Protein AF-A0A1F5EQ14-F1 (afdb_monomer)

Radius of gyration: 17.74 Å; Cα contacts (8 Å, |Δi|>4): 335; chains: 1; bounding box: 49×31×49 Å

Sequence (160 aa):
MSNIEKRFAYHFLYEQAHGKARIQQINEIQTAVYLPGSKVTLPIDYRNKNTLVVFDGFVLFGGLPKNTDIVHRSRLNDLSVNIKSVRGAKSFLEEEMPDVYCENDGRTGKTEVFAKHWRYFLLLPTCRAIVFRYRPRSLSPQGVVIEVDKGRVRFLTTTY

Secondary structure (DSSP, 8-state):
-------EEEEE-TTS--EEEEEEE-SSS-EEEEETTEEEEE---TT--SEEEEEESB--TT-SPTT-EEEEEEE-PPEEEEGGGSTTTTGGGTS--TTEEEEEETTTTEEEEEE--EEEEEEE-SEEEEEEEE-TTT--EEEEEEEEETTEEEEEE---

Nearest PDB structures (foldseek):
  7xre-assembly1_B  TM=5.248E-01  e=5.866E+00  human intestinal bacterium PUE
  7xre-assembly1_E  TM=5.192E-01  e=8.517E+00  human intestinal bacterium PUE
  7xre-assembly1_F  TM=2.652E-01  e=3.631E+00  human intestinal bacterium PUE
  7xr9-assembly1_C  TM=2.594E-01  e=4.999E+00  human intestinal bacterium PUE
  7xr9-assembly1_D  TM=2.608E-01  e=6.525E+00  human intestinal bacterium PUE

Solvent-accessible surface area (backbone atoms only — not comparable to full-atom values): 9273 Å² total; per-residue (Å²): 134,81,84,75,76,86,57,56,31,39,35,43,44,77,101,46,80,64,50,74,23,56,50,43,79,74,51,72,50,28,29,37,38,46,48,95,96,47,76,48,78,42,83,40,47,71,82,60,83,50,47,41,37,34,36,40,34,52,74,57,92,84,23,63,50,88,83,54,44,78,77,46,75,45,82,52,76,66,46,69,37,53,47,90,45,29,83,59,58,72,59,61,74,72,47,91,58,81,59,58,50,75,50,68,41,86,87,78,75,46,48,36,33,36,35,67,33,30,38,41,34,31,37,35,53,79,45,67,30,42,35,33,26,62,39,88,71,39,64,44,80,35,51,30,39,41,38,32,52,94,92,42,78,46,81,46,72,59,89,127

pLDDT: mean 86.47, std 13.73, range [37.56, 97.75]

Structure (mmCIF, N/CA/C/O backbone):
data_AF-A0A1F5EQ14-F1
#
_entry.id   AF-A0A1F5EQ14-F1
#
loop_
_atom_site.group_PDB
_atom_site.id
_atom_site.type_symbol
_atom_site.label_atom_id
_atom_site.label_alt_id
_atom_site.label_comp_id
_atom_site.label_asym_id
_atom_site.label_entity_id
_atom_site.label_seq_id
_atom_site.pdbx_PDB_ins_code
_atom_site.Cartn_x
_atom_site.Cartn_y
_atom_site.Cartn_z
_atom_site.occupancy
_atom_site.B_iso_or_equiv
_atom_site.auth_seq_id
_atom_site.auth_comp_id
_atom_site.auth_asym_id
_atom_site.auth_atom_id
_atom_site.pdbx_PDB_model_num
ATOM 1 N N . MET A 1 1 ? -22.398 -8.423 27.273 1.00 37.56 1 MET A N 1
ATOM 2 C CA . MET A 1 1 ? -21.658 -8.940 26.100 1.00 37.56 1 MET A CA 1
ATOM 3 C C . MET A 1 1 ? -21.428 -7.773 25.158 1.00 37.56 1 MET A C 1
ATOM 5 O O . MET A 1 1 ? -22.400 -7.232 24.648 1.00 37.56 1 MET A O 1
ATOM 9 N N . SER A 1 2 ? -20.190 -7.286 25.038 1.00 38.50 2 SER A N 1
ATOM 10 C CA . SER A 1 2 ? -19.889 -6.133 24.185 1.00 38.50 2 SER A CA 1
ATOM 11 C C . SER A 1 2 ? -20.043 -6.521 22.714 1.00 38.50 2 SER A C 1
ATOM 13 O O . SER A 1 2 ? -19.573 -7.572 22.282 1.00 38.50 2 SER A O 1
ATOM 15 N N . ASN A 1 3 ? -20.722 -5.672 21.943 1.00 40.41 3 ASN A N 1
ATOM 16 C CA . ASN A 1 3 ? -20.712 -5.739 20.487 1.00 40.41 3 ASN A CA 1
ATOM 17 C C . ASN A 1 3 ? -19.260 -5.526 20.037 1.00 40.41 3 ASN A C 1
ATOM 19 O O . ASN A 1 3 ? -18.775 -4.396 20.021 1.00 40.41 3 ASN A O 1
ATOM 23 N N . ILE A 1 4 ? -18.535 -6.605 19.735 1.00 54.88 4 ILE A N 1
ATOM 24 C CA . ILE A 1 4 ? -17.204 -6.497 19.137 1.00 54.88 4 ILE A CA 1
ATOM 25 C C . ILE A 1 4 ? -17.426 -5.984 17.714 1.00 54.88 4 ILE A C 1
ATOM 27 O O . ILE A 1 4 ? -17.759 -6.751 16.809 1.00 54.88 4 ILE A O 1
ATOM 31 N N . GLU A 1 5 ? -17.293 -4.669 17.525 1.00 59.41 5 GLU A N 1
ATOM 32 C CA . GLU A 1 5 ? -17.228 -4.061 16.198 1.00 59.41 5 GLU A CA 1
ATOM 33 C C . GLU A 1 5 ? -16.169 -4.804 15.381 1.00 59.41 5 GLU A C 1
ATOM 35 O O . GLU A 1 5 ? -14.976 -4.783 15.697 1.00 59.41 5 GLU A O 1
ATOM 40 N N . LYS A 1 6 ? -16.606 -5.490 14.321 1.00 69.62 6 LYS A N 1
ATOM 41 C CA . LYS A 1 6 ? -15.695 -6.160 13.396 1.00 69.62 6 LYS A CA 1
ATOM 42 C C . LYS A 1 6 ? -14.905 -5.094 12.641 1.00 69.62 6 LYS A C 1
ATOM 44 O O . LYS A 1 6 ? -15.401 -4.500 11.684 1.00 69.62 6 LYS A O 1
ATOM 49 N N . ARG A 1 7 ? -13.673 -4.853 13.081 1.00 86.19 7 ARG A N 1
ATOM 50 C CA . ARG A 1 7 ? -12.707 -4.000 12.386 1.00 86.19 7 ARG A CA 1
ATOM 51 C C . ARG A 1 7 ? -12.002 -4.780 11.285 1.00 86.19 7 ARG A C 1
ATOM 53 O O . ARG A 1 7 ? -11.654 -5.947 11.455 1.00 86.19 7 ARG A O 1
ATOM 60 N N . PHE A 1 8 ? -11.772 -4.109 10.165 1.00 93.50 8 PHE A N 1
ATOM 61 C CA . PHE A 1 8 ? -11.085 -4.668 9.007 1.00 93.50 8 PHE A CA 1
ATOM 62 C C . PHE A 1 8 ? -9.983 -3.721 8.551 1.00 93.50 8 PHE A C 1
ATOM 64 O O . PHE A 1 8 ? -10.130 -2.503 8.649 1.00 93.50 8 PHE A O 1
ATOM 71 N N . ALA A 1 9 ? -8.900 -4.296 8.036 1.00 95.50 9 ALA A N 1
ATOM 72 C CA . ALA A 1 9 ? -7.882 -3.556 7.311 1.00 95.50 9 ALA A CA 1
ATOM 73 C C . ALA A 1 9 ? -8.273 -3.553 5.837 1.00 95.50 9 ALA A C 1
ATOM 75 O O . ALA A 1 9 ? -8.623 -4.600 5.294 1.00 95.50 9 ALA A O 1
ATOM 76 N N . TYR A 1 10 ? -8.223 -2.403 5.183 1.00 97.06 10 TYR A N 1
ATOM 77 C CA . TYR A 1 10 ? -8.511 -2.300 3.757 1.00 97.06 10 TYR A CA 1
ATOM 78 C C . TYR A 1 10 ? -7.209 -2.384 2.989 1.00 97.06 10 TYR A C 1
ATOM 80 O O . TYR A 1 10 ? -6.285 -1.635 3.293 1.00 97.06 10 TYR A O 1
ATOM 88 N N . HIS A 1 11 ? -7.115 -3.288 2.021 1.00 97.00 11 HIS A N 1
ATOM 89 C CA . HIS A 1 11 ? -5.857 -3.526 1.330 1.00 97.00 11 HIS A CA 1
ATOM 90 C C . HIS A 1 11 ? -5.940 -3.297 -0.177 1.00 97.00 11 HIS A C 1
ATOM 92 O O . HIS A 1 11 ? -6.928 -3.656 -0.821 1.00 97.00 11 HIS A O 1
ATOM 98 N N . PHE A 1 12 ? -4.855 -2.758 -0.732 1.00 95.88 12 PHE A N 1
ATOM 99 C CA . PHE A 1 12 ? -4.600 -2.671 -2.164 1.00 95.88 12 PHE A CA 1
ATOM 100 C C . PHE A 1 12 ? -3.182 -3.158 -2.461 1.00 95.88 12 PHE A C 1
ATOM 102 O O . PHE A 1 12 ? -2.216 -2.399 -2.409 1.00 95.88 12 PHE A O 1
ATOM 109 N N . LEU A 1 13 ? -3.066 -4.465 -2.689 1.00 94.69 13 LEU A N 1
ATOM 110 C CA . LEU A 1 13 ? -1.787 -5.163 -2.786 1.00 94.69 13 LEU A CA 1
ATOM 111 C C . LEU A 1 13 ? -1.423 -5.422 -4.251 1.00 94.69 13 LEU A C 1
ATOM 113 O O . LEU A 1 13 ? -2.293 -5.473 -5.127 1.00 94.69 13 LEU A O 1
ATOM 117 N N . TYR A 1 14 ? -0.130 -5.558 -4.524 1.00 90.81 14 TYR A N 1
ATOM 118 C CA . TYR A 1 14 ? 0.381 -5.789 -5.869 1.00 90.81 14 TYR A CA 1
ATOM 119 C C . TYR A 1 14 ? -0.119 -7.136 -6.409 1.00 90.81 14 TYR A C 1
ATOM 121 O O . TYR A 1 14 ? -0.085 -8.134 -5.697 1.00 90.81 14 TYR A O 1
ATOM 129 N N . GLU A 1 15 ? -0.628 -7.141 -7.647 1.00 86.88 15 GLU A N 1
ATOM 130 C CA . GLU A 1 15 ? -1.210 -8.318 -8.327 1.00 86.88 15 GLU A CA 1
ATOM 131 C C . GLU A 1 15 ? -2.299 -9.080 -7.547 1.00 86.88 15 GLU A C 1
ATOM 133 O O . GLU A 1 15 ? -2.625 -10.221 -7.863 1.00 86.88 15 GLU A O 1
ATOM 138 N N . GLN A 1 16 ? -2.931 -8.435 -6.565 1.00 89.62 16 GLN A N 1
ATOM 139 C CA . GLN A 1 16 ? -4.056 -8.998 -5.825 1.00 89.62 16 GLN A CA 1
ATOM 140 C C . GLN A 1 16 ? -5.296 -8.116 -5.961 1.00 89.62 16 GLN A C 1
ATOM 142 O O . GLN A 1 16 ? -5.211 -6.899 -6.151 1.00 89.62 16 GLN A O 1
ATOM 147 N N . ALA A 1 17 ? -6.472 -8.729 -5.826 1.00 88.94 17 ALA A N 1
ATOM 148 C CA . ALA A 1 17 ? -7.715 -7.980 -5.711 1.00 88.94 17 ALA A CA 1
ATOM 149 C C . ALA A 1 17 ? -7.669 -7.081 -4.463 1.00 88.94 17 ALA A C 1
ATOM 151 O O . ALA A 1 17 ? -7.227 -7.503 -3.390 1.00 88.94 17 ALA A O 1
ATOM 152 N N . HIS A 1 18 ? -8.138 -5.838 -4.593 1.00 93.00 18 HIS A N 1
ATOM 153 C CA . HIS A 1 18 ? -8.351 -4.997 -3.420 1.00 93.00 18 HIS A CA 1
ATOM 154 C C . HIS A 1 18 ? -9.444 -5.610 -2.544 1.00 93.00 18 HIS A C 1
ATOM 156 O O . HIS A 1 18 ? -10.381 -6.235 -3.044 1.00 93.00 18 HIS A O 1
ATOM 162 N N . GLY A 1 19 ? -9.345 -5.433 -1.232 1.00 94.62 19 GLY A N 1
ATOM 163 C CA . GLY A 1 19 ? -10.256 -6.127 -0.336 1.00 94.62 19 GLY A CA 1
ATOM 164 C C . GLY A 1 19 ? -10.133 -5.724 1.119 1.00 94.62 19 GLY A C 1
ATOM 165 O O . GLY A 1 19 ? -9.615 -4.659 1.465 1.00 94.62 19 GLY A O 1
ATOM 166 N N . LYS A 1 20 ? -10.665 -6.596 1.973 1.00 95.88 20 LYS A N 1
ATOM 167 C CA . LYS A 1 20 ? -10.646 -6.456 3.425 1.00 95.88 20 LYS A CA 1
ATOM 168 C C . LYS A 1 20 ? -9.901 -7.632 4.034 1.00 95.88 20 LYS A C 1
ATOM 170 O O . LYS A 1 20 ? -10.214 -8.784 3.756 1.00 95.88 20 LYS A O 1
ATOM 175 N N . ALA A 1 21 ? -8.982 -7.322 4.931 1.00 95.69 21 ALA A N 1
ATOM 176 C CA . ALA A 1 21 ? -8.262 -8.271 5.756 1.00 95.69 21 ALA A CA 1
ATOM 177 C C . ALA A 1 21 ? -8.817 -8.246 7.182 1.00 95.69 21 ALA A C 1
ATOM 179 O O . ALA A 1 21 ? -9.194 -7.195 7.716 1.00 95.69 21 ALA A O 1
ATOM 180 N N . ARG A 1 22 ? -8.869 -9.422 7.811 1.00 95.19 22 ARG A N 1
ATOM 181 C CA . ARG A 1 22 ? -9.313 -9.551 9.200 1.00 95.19 22 ARG A CA 1
ATOM 182 C C . ARG A 1 22 ? -8.297 -8.884 10.121 1.00 95.19 22 ARG A C 1
ATOM 184 O O . ARG A 1 22 ? -7.096 -9.132 10.002 1.00 95.19 22 ARG A O 1
ATOM 191 N N . ILE A 1 23 ? -8.803 -8.105 11.069 1.00 94.44 23 ILE A N 1
ATOM 192 C CA . ILE A 1 23 ? -8.030 -7.584 12.189 1.00 94.44 23 ILE A CA 1
ATOM 193 C C . ILE A 1 23 ? -8.381 -8.382 13.447 1.00 94.44 23 ILE A C 1
ATOM 195 O O . ILE A 1 23 ? -9.550 -8.674 13.696 1.00 94.44 23 ILE A O 1
ATOM 199 N N . GLN A 1 24 ? -7.372 -8.735 14.239 1.00 93.38 24 GLN A N 1
ATOM 200 C CA . GLN A 1 24 ? -7.544 -9.352 15.549 1.00 93.38 24 GLN A CA 1
ATOM 201 C C . GLN A 1 24 ? -6.733 -8.582 16.585 1.00 93.38 24 GLN A C 1
ATOM 203 O O . GLN A 1 24 ? -5.528 -8.400 16.428 1.00 93.38 24 GLN A O 1
ATOM 208 N N . GLN A 1 25 ? -7.390 -8.172 17.663 1.00 92.69 25 GLN A N 1
ATOM 209 C CA . GLN A 1 25 ? -6.706 -7.610 18.819 1.00 92.69 25 GLN A CA 1
ATOM 210 C C . GLN A 1 25 ? -5.834 -8.691 19.474 1.00 92.69 25 GLN A C 1
ATOM 212 O O . GLN A 1 25 ? -6.318 -9.794 19.734 1.00 92.69 25 GLN A O 1
ATOM 217 N N . ILE A 1 26 ? -4.556 -8.381 19.711 1.00 93.94 26 ILE A N 1
ATOM 218 C CA . ILE A 1 26 ? -3.659 -9.240 20.498 1.00 93.94 26 ILE A CA 1
ATOM 219 C C . ILE A 1 26 ? -3.678 -8.781 21.958 1.00 93.94 26 ILE A C 1
ATOM 221 O O . ILE A 1 26 ? -3.871 -9.591 22.857 1.00 93.94 26 ILE A O 1
ATOM 225 N N . ASN A 1 27 ? -3.494 -7.479 22.181 1.00 93.25 27 ASN A N 1
ATOM 226 C CA . ASN A 1 27 ? -3.570 -6.825 23.488 1.00 93.25 27 ASN A CA 1
ATOM 227 C C . ASN A 1 27 ? -3.997 -5.356 23.297 1.00 93.25 27 ASN A C 1
ATOM 229 O O . ASN A 1 27 ? -4.550 -4.999 22.256 1.00 93.25 27 ASN A O 1
ATOM 233 N N . GLU A 1 28 ? -3.797 -4.501 24.298 1.00 91.38 28 GLU A N 1
ATOM 234 C CA . GLU A 1 28 ? -4.220 -3.098 24.234 1.00 91.38 28 GLU A CA 1
ATOM 235 C C . GLU A 1 28 ? -3.411 -2.241 23.247 1.00 91.38 28 GLU A C 1
ATOM 237 O O . GLU A 1 28 ? -3.904 -1.231 22.756 1.00 91.38 28 GLU A O 1
ATOM 242 N N . ILE A 1 29 ? -2.186 -2.643 22.915 1.00 94.38 29 ILE A N 1
ATOM 243 C CA . ILE A 1 29 ? -1.254 -1.852 22.096 1.00 94.38 29 ILE A CA 1
ATOM 244 C C . ILE A 1 29 ? -0.818 -2.573 20.817 1.00 94.38 29 ILE A C 1
ATOM 246 O O . ILE A 1 29 ? -0.012 -2.050 20.049 1.00 94.38 29 ILE A O 1
ATOM 250 N N . GLN A 1 30 ? -1.322 -3.786 20.582 1.00 95.38 30 GLN A N 1
ATOM 251 C CA . GLN A 1 30 ? -0.946 -4.615 19.446 1.00 95.38 30 GLN A CA 1
ATOM 252 C C . GLN A 1 30 ? -2.143 -5.264 18.775 1.00 95.38 30 GLN A C 1
ATOM 254 O O . GLN A 1 30 ? -3.057 -5.813 19.399 1.00 95.38 30 GLN A O 1
ATOM 259 N N . THR A 1 31 ? -2.056 -5.280 17.451 1.00 94.50 31 THR A N 1
ATOM 260 C CA . THR A 1 31 ? -3.103 -5.766 16.569 1.00 94.50 31 THR A CA 1
ATOM 261 C C . THR A 1 31 ? -2.495 -6.643 15.474 1.00 94.50 31 THR A C 1
ATOM 263 O O . THR A 1 31 ? -1.542 -6.243 14.809 1.00 94.50 31 THR A O 1
ATOM 266 N N . ALA A 1 32 ? -3.051 -7.837 15.266 1.00 95.50 32 ALA A N 1
ATOM 267 C CA . ALA A 1 32 ? -2.704 -8.715 14.152 1.00 95.50 32 ALA A CA 1
ATOM 268 C C . ALA A 1 32 ? -3.579 -8.427 12.928 1.00 95.50 32 ALA A C 1
ATOM 270 O O . ALA A 1 32 ? 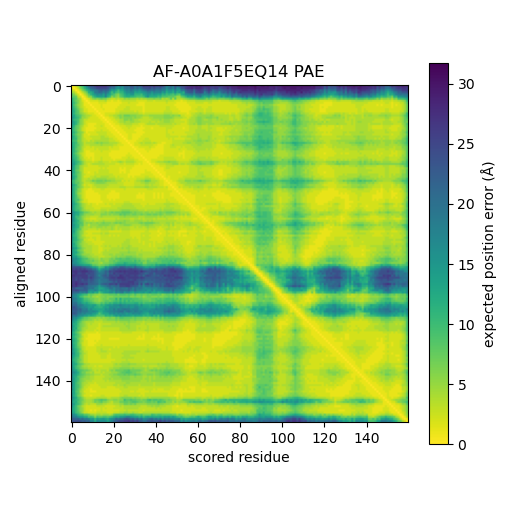-4.808 -8.375 13.026 1.00 95.50 32 ALA A O 1
ATOM 271 N N . VAL A 1 33 ? -2.946 -8.330 11.763 1.00 96.25 33 VAL A N 1
ATOM 272 C CA . VAL A 1 33 ? -3.597 -8.183 10.458 1.00 96.25 33 VAL A CA 1
ATOM 273 C C . VAL A 1 33 ? -3.319 -9.426 9.626 1.00 96.25 33 VAL A C 1
ATOM 275 O O . VAL A 1 33 ? -2.163 -9.806 9.432 1.00 96.25 33 VAL A O 1
ATOM 278 N N . TYR A 1 34 ? -4.383 -10.058 9.135 1.00 96.38 34 TYR A N 1
ATOM 279 C CA . TYR A 1 34 ? -4.315 -11.263 8.308 1.00 96.38 34 TYR A CA 1
ATOM 280 C C . TYR A 1 34 ? -4.510 -10.883 6.839 1.00 96.38 34 TYR A C 1
ATOM 282 O O . TYR A 1 34 ? -5.643 -10.810 6.360 1.00 96.38 34 TYR A O 1
ATOM 290 N N . LEU A 1 35 ? -3.406 -10.591 6.155 1.00 95.56 35 LEU A N 1
ATOM 291 C CA . LEU A 1 35 ? -3.381 -10.295 4.724 1.00 95.56 35 LEU A CA 1
ATOM 292 C C . LEU A 1 35 ? -3.372 -11.602 3.912 1.00 95.56 35 LEU A C 1
ATOM 294 O O . LEU A 1 35 ? -3.014 -12.659 4.441 1.00 95.56 35 LEU A O 1
ATOM 298 N N . PRO A 1 36 ? -3.717 -11.565 2.614 1.00 93.25 36 PRO A N 1
ATOM 299 C CA . PRO A 1 36 ? -3.536 -12.727 1.753 1.00 93.25 36 PRO A CA 1
ATOM 300 C C . PRO A 1 36 ? -2.065 -13.172 1.739 1.00 93.25 36 PRO A C 1
ATOM 302 O O . PRO A 1 36 ? -1.175 -12.418 1.343 1.00 93.25 36 PRO A O 1
ATOM 305 N N . GLY A 1 37 ? -1.813 -14.395 2.209 1.00 89.94 37 GLY A N 1
ATOM 306 C CA . GLY A 1 37 ? -0.478 -14.996 2.262 1.00 89.94 37 GLY A CA 1
ATOM 307 C C . GLY A 1 37 ? 0.426 -14.522 3.406 1.00 89.94 37 GLY A C 1
ATOM 308 O O . GLY A 1 37 ? 1.555 -14.997 3.494 1.00 89.94 37 GLY A O 1
ATOM 309 N N . SER A 1 38 ? -0.016 -13.621 4.295 1.00 92.62 38 SER A N 1
ATOM 310 C CA . SER A 1 38 ? 0.823 -13.186 5.421 1.00 92.62 38 SER A CA 1
ATOM 311 C C . SER A 1 38 ? 0.051 -12.711 6.656 1.00 92.62 38 SER A C 1
ATOM 313 O O . SER A 1 38 ? -1.096 -12.271 6.596 1.00 92.62 38 SER A O 1
ATOM 315 N N . LYS A 1 39 ? 0.714 -12.781 7.815 1.00 95.62 39 LYS A N 1
ATOM 316 C CA . LYS A 1 39 ? 0.239 -12.228 9.087 1.00 95.62 39 LYS A CA 1
ATOM 317 C C . LYS A 1 39 ? 1.257 -11.213 9.588 1.00 95.62 39 LYS A C 1
ATOM 319 O O . LYS A 1 39 ? 2.437 -11.538 9.685 1.00 95.62 39 LYS A O 1
ATOM 324 N N . VAL A 1 40 ? 0.793 -10.019 9.945 1.00 96.38 40 VAL A N 1
ATOM 325 C CA . VAL A 1 40 ? 1.651 -8.949 10.475 1.00 96.38 40 VAL A CA 1
ATOM 326 C C . VAL A 1 40 ? 1.081 -8.445 11.795 1.00 96.38 40 VAL A C 1
ATOM 328 O O . VAL A 1 40 ? -0.118 -8.190 11.897 1.00 96.38 40 VAL A O 1
ATOM 331 N N . THR A 1 41 ? 1.937 -8.313 12.805 1.00 96.81 41 THR A N 1
ATOM 332 C CA . THR A 1 41 ? 1.593 -7.694 14.090 1.00 96.81 41 THR A CA 1
ATOM 333 C C . THR A 1 41 ? 2.038 -6.240 14.070 1.00 96.81 41 THR A C 1
ATOM 335 O O . THR A 1 41 ? 3.201 -5.957 13.796 1.00 96.81 41 THR A O 1
ATOM 338 N N . LEU A 1 42 ? 1.116 -5.326 14.358 1.00 96.81 42 LEU A N 1
ATOM 339 C CA . LEU A 1 42 ? 1.343 -3.885 14.314 1.00 96.81 42 LEU A CA 1
ATOM 340 C C . LEU A 1 42 ? 1.163 -3.266 15.707 1.00 96.81 42 LEU A C 1
ATOM 342 O O . LEU A 1 42 ? 0.267 -3.705 16.439 1.00 96.81 42 LEU A O 1
ATOM 346 N N . PRO A 1 43 ? 1.953 -2.235 16.061 1.00 95.88 43 PRO A N 1
ATOM 347 C CA . PRO A 1 43 ? 1.830 -1.505 17.322 1.00 95.88 43 PRO A CA 1
ATOM 348 C C . PRO A 1 43 ? 0.666 -0.500 17.255 1.00 95.88 43 PRO A C 1
ATOM 350 O O . PRO A 1 43 ? 0.866 0.710 17.214 1.00 95.88 43 PRO A O 1
ATOM 353 N N . ILE A 1 44 ? -0.564 -1.007 17.151 1.00 94.38 44 ILE A N 1
ATOM 354 C CA . ILE A 1 44 ? -1.783 -0.197 17.047 1.00 94.38 44 ILE A CA 1
ATOM 355 C C . ILE A 1 44 ? -2.602 -0.368 18.321 1.00 94.38 44 ILE A C 1
ATOM 357 O O . ILE A 1 44 ? -3.048 -1.480 18.623 1.00 94.38 44 ILE A O 1
ATOM 361 N N . ASP A 1 45 ? -2.860 0.750 19.002 1.00 91.38 45 ASP A N 1
ATOM 362 C CA . ASP A 1 45 ? -3.809 0.819 20.112 1.00 91.38 45 ASP A CA 1
ATOM 363 C C . ASP A 1 45 ? -5.228 0.499 19.619 1.00 91.38 45 ASP A C 1
ATOM 365 O O . ASP A 1 45 ? -5.738 1.123 18.682 1.00 91.38 45 ASP A O 1
ATOM 369 N N . TYR A 1 46 ? -5.892 -0.465 20.259 1.00 84.25 46 TYR A N 1
ATOM 370 C CA . TYR A 1 46 ? -7.240 -0.901 19.873 1.00 84.25 46 TYR A CA 1
ATOM 371 C C . TYR A 1 46 ? -8.297 0.211 19.976 1.00 84.25 46 TYR A C 1
ATOM 373 O O . TYR A 1 46 ? -9.338 0.141 19.317 1.00 84.25 46 TYR A O 1
ATOM 381 N N . ARG A 1 47 ? -8.047 1.248 20.781 1.00 88.69 47 ARG A N 1
ATOM 382 C CA . ARG A 1 47 ? -8.929 2.411 20.937 1.00 88.69 47 ARG A CA 1
ATOM 383 C C . ARG A 1 47 ? -8.835 3.356 19.751 1.00 88.69 47 ARG A C 1
ATOM 385 O O . ARG A 1 47 ? -9.792 4.086 19.507 1.00 88.69 47 ARG A O 1
ATOM 392 N N . ASN A 1 48 ? -7.741 3.317 18.986 1.00 89.88 48 ASN A N 1
ATOM 393 C CA . ASN A 1 48 ? -7.570 4.156 17.806 1.00 89.88 48 ASN A CA 1
ATOM 394 C C . ASN A 1 48 ? -8.712 3.886 16.813 1.00 89.88 48 ASN A C 1
ATOM 396 O O . ASN A 1 48 ? -8.953 2.738 16.446 1.00 89.88 48 ASN A O 1
ATOM 400 N N . LYS A 1 49 ? -9.474 4.916 16.429 1.00 88.62 49 LYS A N 1
ATOM 401 C CA . LYS A 1 49 ? -10.658 4.803 15.552 1.00 88.62 49 LYS A CA 1
ATOM 402 C C . LYS A 1 49 ? -10.340 5.007 14.069 1.00 88.62 49 LYS A C 1
ATOM 404 O O . LYS A 1 49 ? -11.241 4.848 13.248 1.00 88.62 49 LYS A O 1
ATOM 409 N N . ASN A 1 50 ? -9.088 5.305 13.729 1.00 93.19 50 ASN A N 1
ATOM 410 C CA . ASN A 1 50 ? -8.657 5.468 12.349 1.00 93.19 50 ASN A CA 1
ATOM 411 C C . ASN A 1 50 ? -8.752 4.145 11.585 1.00 93.19 50 ASN A C 1
ATOM 413 O O . ASN A 1 50 ? -8.654 3.045 12.137 1.00 93.19 50 ASN A O 1
ATOM 417 N N . THR A 1 51 ? -8.953 4.269 10.279 1.00 94.81 51 THR A N 1
ATOM 418 C CA . THR A 1 51 ? -9.058 3.135 9.372 1.00 94.81 51 THR A CA 1
ATOM 419 C C . THR A 1 51 ? -7.666 2.656 8.996 1.00 94.81 51 THR A C 1
ATOM 421 O O . THR A 1 51 ? -6.861 3.426 8.478 1.00 94.81 51 THR A O 1
ATOM 424 N N . LEU A 1 52 ? -7.391 1.373 9.229 1.00 96.25 52 LEU A N 1
ATOM 425 C CA . LEU A 1 52 ? -6.144 0.757 8.797 1.00 96.25 52 LEU A CA 1
ATOM 426 C C . LEU A 1 52 ? -6.205 0.458 7.298 1.00 96.25 52 LEU A C 1
ATOM 428 O O . LEU A 1 52 ? -7.017 -0.360 6.852 1.00 96.25 52 LEU A O 1
ATOM 432 N N . VAL A 1 53 ? -5.330 1.102 6.535 1.00 97.12 53 VAL A N 1
ATOM 433 C CA . VAL A 1 53 ? -5.147 0.868 5.104 1.00 97.12 53 VAL A CA 1
ATOM 434 C C . VAL A 1 53 ? -3.768 0.276 4.851 1.00 97.12 53 VAL A C 1
ATOM 436 O O . VAL A 1 53 ? -2.769 0.743 5.390 1.00 97.12 53 VAL A O 1
ATOM 439 N N . VAL A 1 54 ? -3.719 -0.766 4.029 1.00 97.69 54 VAL A N 1
ATOM 440 C CA . VAL A 1 54 ? -2.490 -1.447 3.629 1.00 97.69 54 VAL A CA 1
ATOM 441 C C . VAL A 1 54 ? -2.347 -1.341 2.123 1.00 97.69 54 VAL A C 1
ATOM 443 O O . VAL A 1 54 ? -3.276 -1.679 1.393 1.00 97.69 54 VAL A O 1
ATOM 446 N N . PHE A 1 55 ? -1.206 -0.892 1.622 1.00 96.81 55 PHE A N 1
ATOM 447 C CA . PHE A 1 55 ? -0.996 -0.871 0.179 1.00 96.81 55 PHE A CA 1
ATOM 448 C C . PHE A 1 55 ? 0.453 -1.132 -0.197 1.00 96.81 55 PHE A C 1
ATOM 450 O O . PHE A 1 55 ? 1.372 -0.870 0.580 1.00 96.81 55 PHE A O 1
ATOM 457 N N . ASP A 1 56 ? 0.616 -1.647 -1.407 1.00 95.56 56 ASP A N 1
ATOM 458 C CA . ASP A 1 56 ? 1.905 -1.916 -2.025 1.00 95.56 56 ASP A CA 1
ATOM 459 C C . ASP A 1 56 ? 2.248 -0.775 -2.992 1.00 95.56 56 ASP A C 1
ATOM 461 O O . ASP A 1 56 ? 1.477 -0.471 -3.909 1.00 95.56 56 ASP A O 1
ATOM 465 N N . GLY A 1 57 ? 3.383 -0.111 -2.770 1.00 93.38 57 GLY A N 1
ATOM 466 C CA . GLY A 1 57 ? 3.772 1.079 -3.518 1.00 93.38 57 GLY A CA 1
ATOM 467 C C . GLY A 1 57 ? 4.623 2.039 -2.696 1.00 93.38 57 GLY A C 1
ATOM 468 O O . GLY A 1 57 ? 5.468 1.613 -1.914 1.00 93.38 57 GLY A O 1
ATOM 469 N N . PHE A 1 58 ? 4.404 3.338 -2.881 1.00 91.69 58 PHE A N 1
ATOM 470 C CA . PHE A 1 58 ? 5.116 4.399 -2.178 1.00 91.69 58 PHE A CA 1
ATOM 471 C C . PHE A 1 58 ? 4.242 5.644 -1.981 1.00 91.69 58 PHE A C 1
ATOM 473 O O . PHE A 1 58 ? 3.151 5.784 -2.541 1.00 91.69 58 PHE A O 1
ATOM 480 N N . VAL A 1 59 ? 4.734 6.554 -1.146 1.00 90.62 59 VAL A N 1
ATOM 481 C CA . VAL A 1 59 ? 4.094 7.828 -0.810 1.00 90.62 59 VAL A CA 1
ATOM 482 C C . VAL A 1 59 ? 5.036 8.948 -1.231 1.00 90.62 59 VAL A C 1
ATOM 484 O O . VAL A 1 59 ? 6.191 8.947 -0.813 1.00 90.62 59 VAL A O 1
ATOM 487 N N . LEU A 1 60 ? 4.549 9.897 -2.030 1.00 87.69 60 LEU A N 1
ATOM 488 C CA . LEU A 1 60 ? 5.286 11.128 -2.324 1.00 87.69 60 LEU A CA 1
ATOM 489 C C . LEU A 1 60 ? 5.026 12.190 -1.253 1.00 87.69 60 LEU A C 1
ATOM 491 O O . LEU A 1 60 ? 4.015 12.149 -0.544 1.00 87.69 60 LEU A O 1
ATOM 495 N N . PHE A 1 61 ? 5.933 13.163 -1.153 1.00 83.81 61 PHE A N 1
ATOM 496 C CA . PHE A 1 61 ? 5.768 14.296 -0.249 1.00 83.81 61 PHE A CA 1
ATOM 497 C C . PHE A 1 61 ? 4.430 15.010 -0.503 1.00 83.81 61 PHE A C 1
ATOM 499 O O . PHE A 1 61 ? 4.043 15.249 -1.644 1.00 83.81 61 PHE A O 1
ATOM 506 N N . GLY A 1 62 ? 3.689 15.301 0.570 1.00 87.31 62 GLY A N 1
ATOM 507 C CA . GLY A 1 62 ? 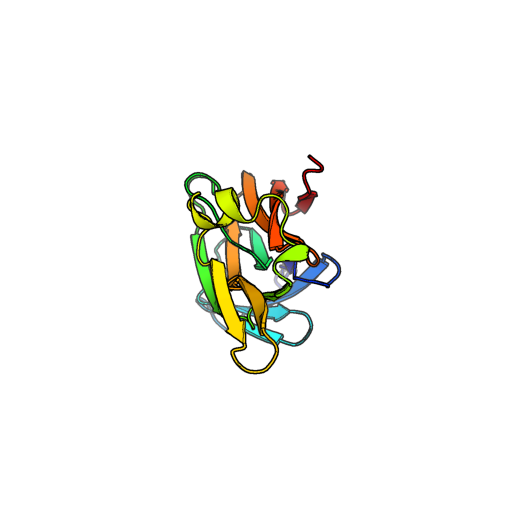2.350 15.898 0.486 1.00 87.31 62 GLY A CA 1
ATOM 508 C C . GLY A 1 62 ? 1.219 14.943 0.072 1.00 87.31 62 GLY A C 1
ATOM 509 O O . GLY A 1 62 ? 0.065 15.362 0.052 1.00 87.31 62 GLY A O 1
ATOM 510 N N . GLY A 1 63 ? 1.504 13.666 -0.215 1.00 89.31 63 GLY A N 1
ATOM 511 C CA . GLY A 1 63 ? 0.481 12.685 -0.600 1.00 89.31 63 GLY A CA 1
ATOM 512 C C . GLY A 1 63 ? -0.450 12.261 0.543 1.00 89.31 63 GLY A C 1
ATOM 513 O O . GLY A 1 63 ? -1.595 11.876 0.303 1.00 89.31 63 GLY A O 1
ATOM 514 N N . LEU A 1 64 ? 0.005 12.352 1.797 1.00 94.50 64 LEU A N 1
ATOM 515 C CA . LEU A 1 64 ? -0.802 12.014 2.973 1.00 94.50 64 LEU A CA 1
ATOM 516 C C . LEU A 1 64 ? -1.369 13.274 3.638 1.00 94.50 64 LEU A C 1
ATOM 518 O O . LEU A 1 64 ? -0.645 14.257 3.807 1.00 94.50 64 LEU A O 1
ATOM 522 N N . PRO A 1 65 ? -2.641 13.250 4.072 1.00 92.56 65 PRO A N 1
ATOM 523 C CA . PRO A 1 65 ? -3.217 14.343 4.836 1.00 92.56 65 PRO A CA 1
ATOM 524 C C . PRO A 1 65 ? -2.598 14.419 6.235 1.00 92.56 65 PRO A C 1
ATOM 526 O O . PRO A 1 65 ? -2.061 13.440 6.763 1.00 92.56 65 PRO A O 1
ATOM 529 N N . LYS A 1 66 ? -2.737 15.589 6.868 1.00 87.31 66 LYS A N 1
ATOM 530 C CA . LYS A 1 66 ? -2.372 15.793 8.278 1.00 87.31 66 LYS A CA 1
ATOM 531 C C . LYS A 1 66 ? -3.087 14.762 9.167 1.00 87.31 66 LYS A C 1
ATOM 533 O O . LYS A 1 66 ? -4.219 14.381 8.874 1.00 87.31 66 LYS A O 1
ATOM 538 N N . ASN A 1 67 ? -2.443 14.350 10.260 1.00 87.12 67 ASN A N 1
ATOM 539 C CA . ASN A 1 67 ? -2.936 13.331 11.205 1.00 87.12 67 ASN A CA 1
ATOM 540 C C . ASN A 1 67 ? -3.049 11.909 10.616 1.00 87.12 67 ASN A C 1
ATOM 542 O O . ASN A 1 67 ? -3.900 11.125 11.035 1.00 87.12 67 ASN A O 1
ATOM 546 N N . THR A 1 68 ? -2.208 11.590 9.631 1.00 92.25 68 THR A N 1
ATOM 547 C CA . THR A 1 68 ? -1.988 10.221 9.148 1.00 92.25 68 THR A CA 1
ATOM 548 C C . THR A 1 68 ? -0.751 9.638 9.812 1.00 92.25 68 THR A C 1
ATOM 550 O O . THR A 1 68 ? 0.287 10.298 9.817 1.00 92.25 68 THR A O 1
ATOM 553 N N . ASP A 1 69 ? -0.827 8.379 10.243 1.00 93.69 69 ASP A N 1
ATOM 554 C CA . ASP A 1 69 ? 0.328 7.662 10.788 1.00 93.69 69 ASP A CA 1
ATOM 555 C C . ASP A 1 69 ? 0.740 6.502 9.878 1.00 93.69 69 ASP A C 1
ATOM 557 O O . ASP A 1 69 ? -0.074 5.635 9.546 1.00 93.69 69 ASP A O 1
ATOM 561 N N . ILE A 1 70 ? 2.025 6.454 9.513 1.00 95.38 70 ILE A N 1
ATOM 562 C CA . ILE A 1 70 ? 2.647 5.263 8.922 1.00 95.38 70 ILE A CA 1
ATOM 563 C C . ILE A 1 70 ? 3.106 4.370 10.074 1.00 95.38 70 ILE A C 1
ATOM 565 O O . ILE A 1 70 ? 4.196 4.546 10.611 1.00 95.38 70 ILE A O 1
ATOM 569 N N . VA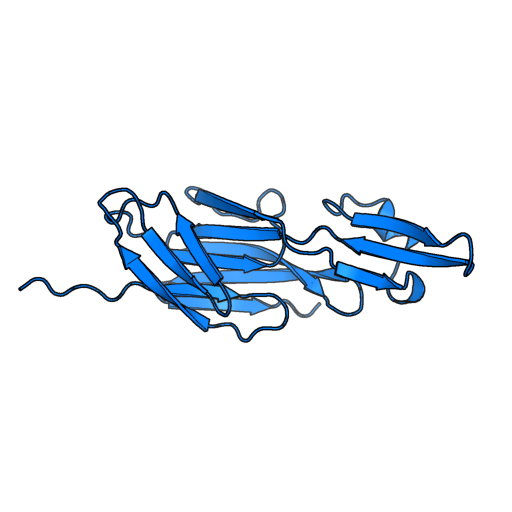L A 1 71 ? 2.271 3.412 10.471 1.00 96.44 71 VAL A N 1
ATOM 570 C CA . VAL A 1 71 ? 2.549 2.573 11.651 1.00 96.44 71 VAL A CA 1
ATOM 571 C C . VAL A 1 71 ? 3.594 1.497 11.387 1.00 96.44 71 VAL A C 1
ATOM 573 O O . VAL A 1 71 ? 4.248 1.019 12.311 1.00 96.44 71 VAL A O 1
ATOM 576 N N . HIS A 1 72 ? 3.739 1.080 10.131 1.00 96.56 72 HIS A N 1
ATOM 577 C CA . HIS A 1 72 ? 4.745 0.110 9.727 1.00 96.56 72 HIS A CA 1
ATOM 578 C C . HIS A 1 72 ? 5.004 0.188 8.223 1.00 96.56 72 HIS A C 1
ATOM 580 O O . HIS A 1 72 ? 4.122 0.546 7.435 1.00 96.56 72 HIS A O 1
ATOM 586 N N . ARG A 1 73 ? 6.210 -0.214 7.822 1.00 95.50 73 ARG A N 1
ATOM 587 C CA . ARG A 1 73 ? 6.584 -0.425 6.427 1.00 95.50 73 ARG A CA 1
ATOM 588 C C . ARG A 1 73 ? 7.431 -1.689 6.327 1.00 95.50 73 ARG A C 1
ATOM 590 O O . ARG A 1 73 ? 8.421 -1.811 7.041 1.00 95.50 73 ARG A O 1
ATOM 597 N N . SER A 1 74 ? 7.070 -2.590 5.418 1.00 95.25 74 SER A N 1
ATOM 598 C CA . SER A 1 74 ? 7.824 -3.820 5.163 1.00 95.25 74 SER A CA 1
ATOM 599 C C . SER A 1 74 ? 8.347 -3.857 3.735 1.00 95.25 74 SER A C 1
ATOM 601 O O . SER A 1 74 ? 7.632 -3.525 2.787 1.00 95.25 74 SER A O 1
ATOM 603 N N . ARG A 1 75 ? 9.599 -4.283 3.591 1.00 93.44 75 ARG A N 1
ATOM 604 C CA . ARG A 1 75 ? 10.250 -4.480 2.301 1.00 93.44 75 ARG A CA 1
ATOM 605 C C . ARG A 1 75 ? 9.675 -5.712 1.602 1.00 93.44 75 ARG A C 1
ATOM 607 O O . ARG A 1 75 ? 9.556 -6.756 2.237 1.00 93.44 75 ARG A O 1
ATOM 614 N N . LEU A 1 76 ? 9.321 -5.583 0.327 1.00 93.00 76 LEU A N 1
ATOM 615 C CA . LEU A 1 76 ? 8.944 -6.706 -0.534 1.00 93.00 76 LEU A CA 1
ATOM 616 C C . LEU A 1 76 ? 10.060 -6.985 -1.548 1.00 93.00 76 LEU A C 1
ATOM 618 O O . LEU A 1 76 ? 11.027 -6.228 -1.630 1.00 93.00 76 LEU A O 1
ATOM 622 N N . ASN A 1 77 ? 9.908 -8.065 -2.316 1.00 92.50 77 ASN A N 1
ATOM 623 C CA . ASN A 1 77 ? 10.777 -8.344 -3.455 1.00 92.50 77 ASN A CA 1
ATOM 624 C C . ASN A 1 77 ? 10.688 -7.212 -4.475 1.00 92.50 77 ASN A C 1
ATOM 626 O O . ASN A 1 77 ? 9.595 -6.698 -4.738 1.00 92.50 77 ASN A O 1
ATOM 630 N N . ASP A 1 78 ? 11.832 -6.878 -5.059 1.00 92.00 78 ASP A N 1
ATOM 631 C CA . ASP A 1 78 ? 11.913 -5.836 -6.069 1.00 92.00 78 ASP A CA 1
ATOM 632 C C . ASP A 1 78 ? 11.147 -6.194 -7.326 1.00 92.00 78 ASP A C 1
ATOM 634 O O . ASP A 1 78 ? 11.061 -7.353 -7.733 1.00 92.00 78 ASP A O 1
ATOM 638 N N . LEU A 1 79 ? 10.549 -5.162 -7.912 1.00 91.31 79 LEU A N 1
ATOM 639 C CA . LEU A 1 79 ? 9.884 -5.276 -9.195 1.00 91.31 79 LEU A CA 1
ATOM 640 C C . LEU A 1 79 ? 10.925 -5.019 -10.272 1.00 91.31 79 LEU A C 1
ATOM 642 O O . LEU A 1 79 ? 11.650 -4.031 -10.178 1.00 91.31 79 LEU A O 1
ATOM 646 N N . SER A 1 80 ? 10.973 -5.868 -11.292 1.00 90.94 80 SER A N 1
ATOM 647 C CA . SER A 1 80 ? 11.903 -5.713 -12.405 1.00 90.94 80 SER A CA 1
ATOM 648 C C . SER A 1 80 ? 11.183 -5.720 -13.746 1.00 90.94 80 SER A C 1
ATOM 650 O O . SER A 1 80 ? 10.196 -6.430 -13.952 1.00 90.94 80 SER A O 1
ATOM 652 N N . VAL A 1 81 ? 11.677 -4.900 -14.671 1.00 89.88 81 VAL A N 1
ATOM 653 C CA . VAL A 1 81 ? 11.257 -4.903 -16.076 1.00 89.88 81 VAL A CA 1
ATOM 654 C C . VAL A 1 81 ? 12.461 -4.666 -16.978 1.00 89.88 81 VAL A C 1
ATOM 656 O O . VAL A 1 81 ? 13.453 -4.054 -16.585 1.00 89.88 81 VAL A O 1
ATOM 659 N N . ASN A 1 82 ? 12.364 -5.096 -18.234 1.00 88.31 82 ASN A N 1
ATOM 660 C CA . ASN A 1 82 ? 13.360 -4.723 -19.230 1.00 88.31 82 ASN A CA 1
ATOM 661 C C . ASN A 1 82 ? 13.340 -3.203 -19.469 1.00 88.31 82 ASN A C 1
ATOM 663 O O . ASN A 1 82 ? 12.260 -2.617 -19.574 1.00 88.31 82 ASN A O 1
ATOM 667 N N . ILE A 1 83 ? 14.510 -2.579 -19.651 1.00 85.94 83 ILE A N 1
ATOM 668 C CA . ILE A 1 83 ? 14.608 -1.130 -19.902 1.00 85.94 83 ILE A CA 1
ATOM 669 C C . ILE A 1 83 ? 13.765 -0.658 -21.098 1.00 85.94 83 ILE A C 1
ATOM 671 O O . ILE A 1 83 ? 13.234 0.449 -21.085 1.00 85.94 83 ILE A O 1
ATOM 675 N N . LYS A 1 84 ? 13.566 -1.514 -22.112 1.00 84.88 84 LYS A N 1
ATOM 676 C CA . LYS A 1 84 ? 12.730 -1.211 -23.287 1.00 84.88 84 LYS A CA 1
ATOM 677 C C . LYS A 1 84 ? 11.253 -1.010 -22.936 1.00 84.88 84 LYS A C 1
ATOM 679 O O . LYS A 1 84 ? 10.530 -0.381 -23.703 1.00 84.88 84 LYS A O 1
ATOM 684 N N . SER A 1 85 ? 10.805 -1.540 -21.800 1.00 83.94 85 SER A N 1
ATOM 685 C CA . SER A 1 85 ? 9.431 -1.409 -21.309 1.00 83.94 85 SER A CA 1
ATOM 686 C C . SER A 1 85 ? 9.200 -0.125 -20.504 1.00 83.94 85 SER A C 1
ATOM 688 O O . SER A 1 85 ? 8.052 0.225 -20.220 1.00 83.94 85 SER A O 1
ATOM 690 N N . VAL A 1 86 ? 10.270 0.592 -20.144 1.00 78.94 86 VAL A N 1
ATOM 691 C CA . VAL A 1 86 ? 10.200 1.857 -19.408 1.00 78.94 86 VAL A CA 1
ATOM 692 C C . VAL A 1 86 ? 10.068 3.006 -20.407 1.00 78.94 86 VAL A C 1
ATOM 694 O O . VAL A 1 86 ? 10.997 3.350 -21.140 1.00 78.94 86 VAL A O 1
ATOM 697 N N . ARG A 1 87 ? 8.879 3.612 -20.470 1.00 67.88 87 ARG A N 1
ATOM 698 C CA . ARG A 1 87 ? 8.619 4.767 -21.340 1.00 67.88 87 ARG A CA 1
ATOM 699 C C . ARG A 1 87 ? 9.411 5.974 -20.826 1.00 67.88 87 ARG A C 1
ATOM 701 O O . ARG A 1 87 ? 9.264 6.338 -19.669 1.00 67.88 87 ARG A O 1
ATOM 708 N N . GLY A 1 88 ? 10.210 6.608 -21.687 1.00 61.59 88 GLY A N 1
ATOM 709 C CA . GLY A 1 88 ? 10.998 7.784 -21.297 1.00 61.59 88 GLY A CA 1
ATOM 710 C C . GLY A 1 88 ? 12.211 7.460 -20.420 1.00 61.59 88 GLY A C 1
ATOM 711 O O . GLY A 1 88 ? 12.592 8.286 -19.607 1.00 61.59 88 GLY A O 1
ATOM 712 N N . ALA A 1 89 ? 12.837 6.286 -20.588 1.00 54.66 89 ALA A N 1
ATOM 713 C CA . ALA A 1 89 ? 13.956 5.789 -19.772 1.00 54.66 89 ALA A CA 1
ATOM 714 C C . ALA A 1 89 ? 15.084 6.804 -19.456 1.00 54.66 89 ALA A C 1
ATOM 716 O O . ALA A 1 89 ? 15.753 6.648 -18.442 1.00 54.66 89 ALA A O 1
ATOM 717 N N . LYS A 1 90 ? 15.285 7.842 -20.286 1.00 51.78 90 LYS A N 1
ATOM 718 C CA . LYS A 1 90 ? 16.212 8.948 -19.991 1.00 51.78 90 LYS A CA 1
ATOM 719 C C . LYS A 1 90 ? 15.706 9.891 -18.888 1.00 51.78 90 LYS A C 1
ATOM 721 O O . LYS A 1 90 ? 16.443 10.130 -17.948 1.00 51.78 90 LYS A O 1
ATOM 726 N N . SER A 1 91 ? 14.454 10.354 -18.944 1.00 50.69 91 SER A N 1
ATOM 727 C CA . SER A 1 91 ? 13.870 11.210 -17.894 1.00 50.69 91 SER A CA 1
ATOM 728 C C . SER A 1 91 ? 13.543 10.429 -16.616 1.00 50.69 91 SER A C 1
ATOM 730 O O . SER A 1 91 ? 13.514 10.986 -15.527 1.00 50.69 91 SER A O 1
ATOM 732 N N . PHE A 1 92 ? 13.346 9.116 -16.745 1.00 51.75 92 PHE A N 1
ATOM 733 C CA . PHE A 1 92 ? 12.999 8.194 -15.660 1.00 51.75 92 PHE A CA 1
ATOM 734 C C . PHE A 1 92 ? 14.088 8.024 -14.587 1.00 51.75 92 PHE A C 1
ATOM 736 O O . PHE A 1 92 ? 13.788 7.624 -13.466 1.00 51.75 92 PHE A O 1
ATOM 743 N N . LEU A 1 93 ? 15.344 8.282 -14.957 1.00 53.06 93 LEU A N 1
ATOM 744 C CA . LEU A 1 93 ? 16.513 8.219 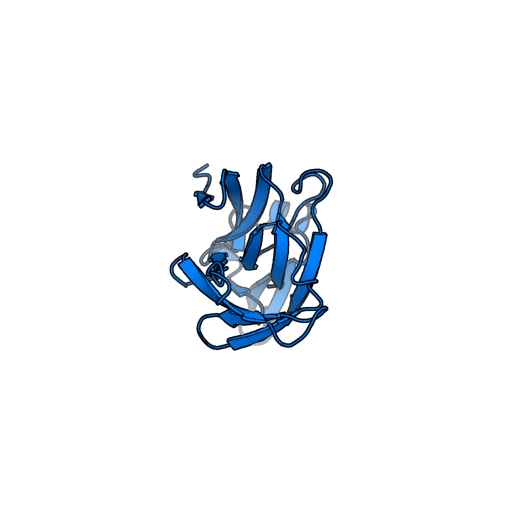-14.074 1.00 53.06 93 LEU A CA 1
ATOM 745 C C . LEU A 1 93 ? 16.932 9.602 -13.554 1.00 53.06 93 LEU A C 1
ATOM 747 O O . LEU A 1 93 ? 17.738 9.681 -12.632 1.00 53.06 93 LEU A O 1
ATOM 751 N N . GLU A 1 94 ? 16.417 10.669 -14.168 1.00 51.03 94 GLU A N 1
ATOM 752 C CA . GLU A 1 94 ? 16.767 12.062 -13.871 1.00 51.03 94 GLU A CA 1
ATOM 753 C C . GLU A 1 94 ? 15.734 12.737 -12.955 1.00 51.03 94 GLU A C 1
ATOM 755 O O . GLU A 1 94 ? 16.093 13.604 -12.161 1.00 51.03 94 GLU A O 1
ATOM 760 N N . GLU A 1 95 ? 14.462 12.328 -13.021 1.00 51.03 95 GLU A N 1
ATOM 761 C CA . GLU A 1 95 ? 13.426 12.759 -12.080 1.00 51.03 95 GLU A CA 1
ATOM 762 C C . GLU A 1 95 ? 13.454 11.879 -10.824 1.00 51.03 95 GLU A C 1
ATOM 764 O O . GLU A 1 95 ? 13.632 10.668 -10.919 1.00 51.03 95 GLU A O 1
ATOM 769 N N . GLU A 1 96 ? 13.272 12.492 -9.649 1.00 50.91 96 GLU A N 1
ATOM 770 C CA . GLU A 1 96 ? 13.315 11.910 -8.296 1.00 50.91 96 GLU A CA 1
ATOM 771 C C . GLU A 1 96 ? 12.266 10.800 -8.051 1.00 50.91 96 GLU A C 1
ATOM 773 O O . GLU A 1 96 ? 11.435 10.878 -7.144 1.00 50.91 96 GLU A O 1
ATOM 778 N N . MET A 1 97 ? 12.266 9.735 -8.852 1.00 61.81 97 MET A N 1
ATOM 779 C CA . MET A 1 97 ? 11.517 8.524 -8.566 1.00 61.81 97 MET A CA 1
ATOM 780 C C . MET A 1 97 ? 12.183 7.848 -7.372 1.00 61.81 97 MET A C 1
ATOM 782 O O . MET A 1 97 ? 13.329 7.402 -7.488 1.00 61.81 97 MET A O 1
ATOM 786 N N . PRO A 1 98 ? 11.497 7.756 -6.217 1.00 65.06 98 PRO A N 1
ATOM 787 C CA . PRO A 1 98 ? 12.100 7.135 -5.063 1.00 65.06 98 PRO A CA 1
ATOM 788 C C . PRO A 1 98 ? 12.445 5.700 -5.426 1.00 65.06 98 PRO A C 1
ATOM 790 O O . PRO A 1 98 ? 11.595 4.932 -5.876 1.00 65.06 98 PRO A O 1
ATOM 793 N N . ASP A 1 99 ? 13.709 5.363 -5.200 1.00 76.44 99 ASP A N 1
ATOM 794 C CA . ASP A 1 99 ? 14.170 3.994 -5.137 1.00 76.44 99 ASP A CA 1
ATOM 795 C C . ASP A 1 99 ? 14.037 3.155 -6.442 1.00 76.44 99 ASP A C 1
ATOM 797 O O . ASP A 1 99 ? 13.728 1.959 -6.396 1.00 76.44 99 ASP A O 1
ATOM 801 N N . VAL A 1 100 ? 14.307 3.749 -7.609 1.00 81.81 100 VAL A N 1
ATOM 802 C CA . VAL A 1 100 ? 14.476 3.029 -8.891 1.00 81.81 100 VAL A CA 1
ATOM 803 C C . VAL A 1 100 ? 15.962 2.966 -9.262 1.00 81.81 100 VAL A C 1
ATOM 805 O O . VAL A 1 100 ? 16.688 3.937 -9.065 1.00 81.81 100 VAL A O 1
ATOM 808 N N . TYR A 1 101 ? 16.434 1.831 -9.782 1.00 84.31 101 TYR A N 1
ATOM 809 C CA . TYR A 1 101 ? 17.822 1.653 -10.223 1.00 84.31 101 TYR A CA 1
ATOM 810 C C . TYR A 1 101 ? 17.922 0.713 -11.432 1.00 84.31 101 TYR A C 1
ATOM 812 O O . TYR A 1 101 ? 17.001 -0.048 -11.720 1.00 84.31 101 TYR A O 1
ATOM 820 N N . CYS A 1 102 ? 19.040 0.771 -12.155 1.00 86.50 102 CYS A N 1
ATOM 821 C CA . CYS A 1 102 ? 19.303 -0.081 -13.316 1.00 86.50 102 CYS A CA 1
ATOM 822 C C . CYS A 1 102 ? 20.447 -1.047 -13.023 1.00 86.50 102 CYS A C 1
ATOM 824 O O . CYS A 1 102 ? 21.466 -0.641 -12.464 1.00 86.50 102 CYS A O 1
ATOM 826 N N . GLU A 1 103 ? 20.323 -2.281 -13.498 1.00 87.69 103 GLU A N 1
ATOM 827 C CA . GLU A 1 103 ? 21.439 -3.222 -13.560 1.00 87.69 103 GLU A CA 1
ATOM 828 C C . GLU A 1 103 ? 21.653 -3.672 -15.005 1.00 87.69 103 GLU A C 1
ATOM 830 O O . GLU A 1 103 ? 20.706 -3.838 -15.781 1.00 87.69 103 GLU A O 1
ATOM 835 N N . ASN A 1 104 ? 22.918 -3.843 -15.384 1.00 86.94 104 ASN A N 1
ATOM 836 C CA . ASN A 1 104 ? 23.295 -4.346 -16.696 1.00 86.94 104 ASN A CA 1
ATOM 837 C C . ASN A 1 104 ? 23.913 -5.732 -16.541 1.00 86.94 104 ASN A C 1
ATOM 839 O O . ASN A 1 104 ? 24.950 -5.888 -15.893 1.00 86.94 104 ASN A O 1
ATOM 843 N N . ASP A 1 105 ? 23.292 -6.729 -17.160 1.00 82.50 105 ASP A N 1
ATOM 844 C CA . ASP A 1 105 ? 23.872 -8.057 -17.246 1.00 82.50 105 ASP A CA 1
ATOM 845 C C . ASP A 1 105 ? 24.985 -8.052 -18.301 1.00 82.50 105 ASP A C 1
ATOM 847 O O . ASP A 1 105 ? 24.740 -8.131 -19.508 1.00 82.50 105 ASP A O 1
ATOM 851 N N . GLY A 1 106 ? 26.233 -7.999 -17.830 1.00 76.19 106 GLY A N 1
ATOM 852 C CA . GLY A 1 106 ? 27.423 -8.011 -18.681 1.00 76.19 106 GLY A CA 1
ATOM 853 C C . GLY A 1 106 ? 27.580 -9.262 -19.556 1.00 76.19 106 GLY A C 1
ATOM 854 O O . GLY A 1 106 ? 28.366 -9.229 -20.499 1.00 76.19 106 GLY A O 1
ATOM 855 N N . ARG A 1 107 ? 26.846 -10.355 -19.290 1.00 77.31 107 ARG A N 1
ATOM 856 C CA . ARG A 1 107 ? 26.872 -11.571 -20.125 1.00 77.31 107 ARG A CA 1
ATOM 857 C C . ARG A 1 107 ? 25.864 -11.523 -21.262 1.00 77.31 107 ARG A C 1
ATOM 859 O O . ARG A 1 107 ? 26.162 -11.996 -22.354 1.00 77.31 107 ARG A O 1
ATOM 866 N N . THR A 1 108 ? 24.668 -10.994 -21.011 1.00 80.00 108 THR A N 1
ATOM 867 C CA . THR A 1 108 ? 23.593 -10.964 -22.018 1.00 80.00 108 THR A CA 1
ATOM 868 C C . THR A 1 108 ? 23.448 -9.611 -22.711 1.00 80.00 108 THR A C 1
ATOM 870 O O . THR A 1 108 ? 22.704 -9.508 -23.688 1.00 80.00 108 THR A O 1
ATOM 873 N N . GLY A 1 109 ? 24.134 -8.574 -22.218 1.00 80.38 109 GLY A N 1
ATOM 874 C CA . GLY A 1 109 ? 23.989 -7.192 -22.680 1.00 80.38 109 GLY A CA 1
ATOM 875 C C . GLY A 1 109 ? 22.597 -6.612 -22.408 1.00 80.38 109 GLY A C 1
ATOM 876 O O . GLY A 1 109 ? 22.205 -5.627 -23.037 1.00 80.38 109 GLY A O 1
ATOM 877 N N . LYS A 1 110 ? 21.808 -7.249 -21.533 1.00 83.88 110 LYS A N 1
ATOM 8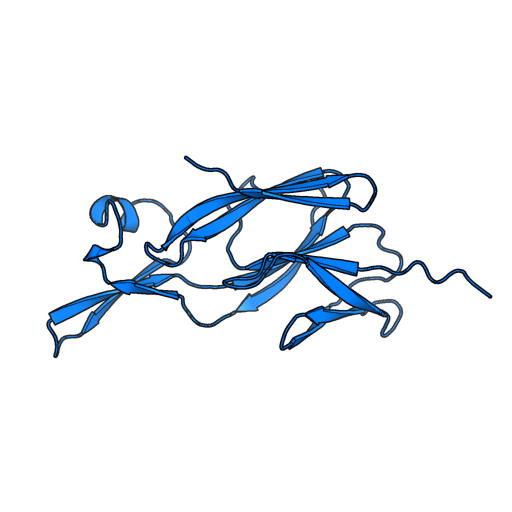78 C CA . LYS A 1 110 ? 20.456 -6.809 -21.191 1.00 83.88 110 LYS A CA 1
ATOM 879 C C . LYS A 1 110 ? 20.509 -5.871 -19.997 1.00 83.88 110 LYS A C 1
ATOM 881 O O . LYS A 1 110 ? 21.086 -6.192 -18.966 1.00 83.88 110 LYS A O 1
ATOM 886 N N . THR A 1 111 ? 19.824 -4.743 -20.127 1.00 87.50 111 THR A N 1
ATOM 887 C CA . THR A 1 111 ? 19.591 -3.823 -19.015 1.00 87.50 111 THR A CA 1
ATOM 888 C C . THR A 1 111 ? 18.197 -4.043 -18.444 1.00 87.50 111 THR A C 1
ATOM 890 O O . THR A 1 111 ? 17.194 -3.983 -19.171 1.00 87.50 111 THR A O 1
ATOM 893 N N . GLU A 1 112 ? 18.145 -4.285 -17.141 1.00 89.50 112 GLU A N 1
ATOM 894 C CA . GLU A 1 112 ? 16.916 -4.375 -16.362 1.00 89.50 112 GLU A CA 1
ATOM 895 C C . GLU A 1 112 ? 16.809 -3.173 -15.429 1.00 89.50 112 GLU A C 1
ATOM 897 O O . GLU A 1 112 ? 17.803 -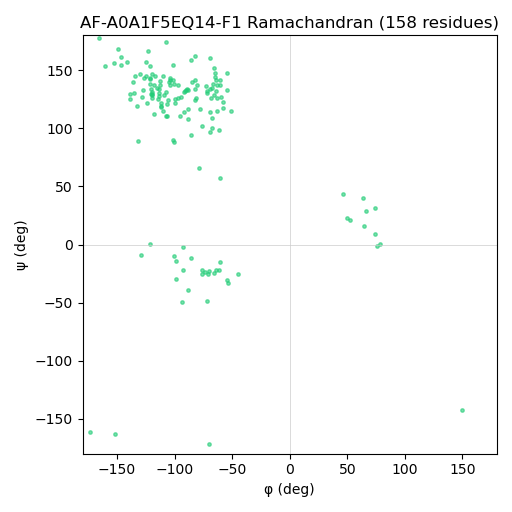2.636 -14.938 1.00 89.50 112 GLU A O 1
ATOM 902 N N . VAL A 1 113 ? 15.575 -2.726 -15.231 1.00 88.50 113 VAL A N 1
ATOM 903 C CA . VAL A 1 113 ? 15.229 -1.645 -14.317 1.00 88.50 113 VAL A CA 1
ATOM 904 C C . VAL A 1 113 ? 14.507 -2.270 -13.142 1.00 88.50 113 VAL A C 1
ATOM 906 O O . VAL A 1 113 ? 13.546 -3.016 -13.334 1.00 88.50 113 VAL A O 1
ATOM 909 N N . PHE A 1 114 ? 14.966 -1.940 -11.945 1.00 89.50 114 PHE A N 1
ATOM 910 C CA . PHE A 1 114 ? 14.437 -2.413 -10.683 1.00 89.50 114 PHE A CA 1
ATOM 911 C C . PHE A 1 114 ? 13.795 -1.255 -9.932 1.00 89.50 114 PHE A C 1
ATOM 913 O O . PHE A 1 114 ? 14.344 -0.156 -9.862 1.00 89.50 114 PHE A O 1
ATOM 920 N N . ALA A 1 115 ? 12.633 -1.508 -9.343 1.00 89.50 115 ALA A N 1
ATOM 921 C CA . ALA A 1 115 ? 11.967 -0.580 -8.448 1.00 89.50 115 ALA A CA 1
ATOM 922 C C . ALA A 1 115 ? 11.806 -1.221 -7.079 1.00 89.50 115 ALA A C 1
ATOM 924 O O . ALA A 1 115 ? 11.263 -2.325 -6.936 1.00 89.50 115 ALA A O 1
ATOM 925 N N . LYS A 1 116 ? 12.233 -0.480 -6.060 1.00 90.25 116 LYS A N 1
ATOM 926 C CA . LYS A 1 116 ? 12.069 -0.886 -4.682 1.00 90.25 116 LYS A CA 1
ATOM 927 C C . LYS A 1 116 ? 10.587 -0.981 -4.330 1.00 90.25 116 LYS A C 1
ATOM 929 O O . LYS A 1 116 ? 9.875 0.010 -4.211 1.00 90.25 116 LYS A O 1
ATOM 934 N N . HIS A 1 117 ? 10.155 -2.199 -4.043 1.00 91.94 117 HIS A N 1
ATOM 935 C CA . HIS A 1 117 ? 8.795 -2.478 -3.620 1.00 91.94 117 HIS A CA 1
ATOM 936 C C . HIS A 1 117 ? 8.632 -2.447 -2.095 1.00 91.94 117 HIS A C 1
ATOM 938 O O . HIS A 1 117 ? 9.392 -3.073 -1.347 1.00 91.94 117 HIS A O 1
ATOM 944 N N . TRP A 1 118 ? 7.620 -1.728 -1.618 1.00 94.75 118 TRP A N 1
ATOM 945 C CA . TRP A 1 118 ? 7.325 -1.588 -0.197 1.00 94.75 118 TRP A CA 1
ATOM 946 C C . T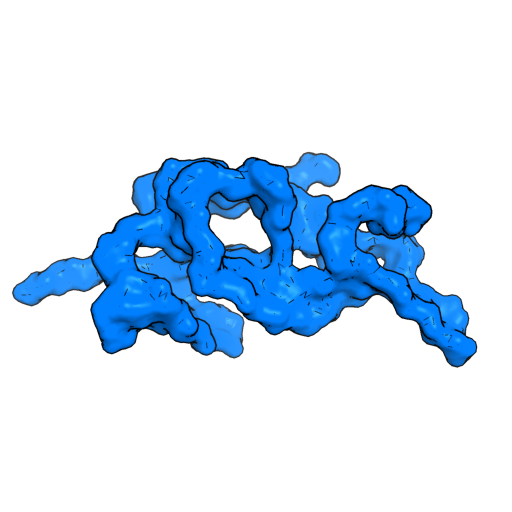RP A 1 118 ? 5.836 -1.769 0.065 1.00 94.75 118 TRP A C 1
ATOM 948 O O . TRP A 1 118 ? 4.999 -1.323 -0.717 1.00 94.75 118 TRP A O 1
ATOM 958 N N . ARG A 1 119 ? 5.518 -2.371 1.210 1.00 96.75 119 ARG A N 1
ATOM 959 C CA . A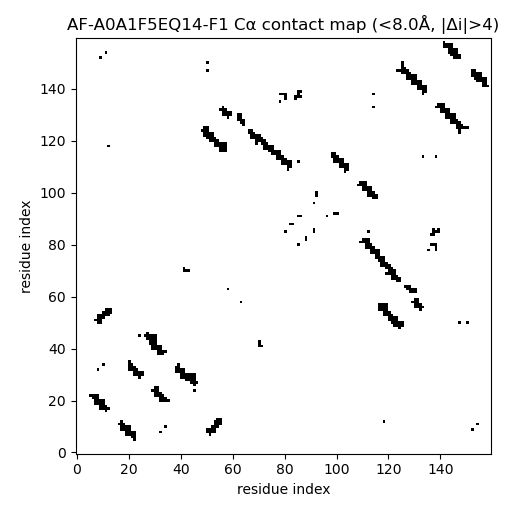RG A 1 119 ? 4.163 -2.431 1.754 1.00 96.75 119 ARG A CA 1
ATOM 960 C C . ARG A 1 119 ? 4.042 -1.476 2.926 1.00 96.75 119 ARG A C 1
ATOM 962 O O . ARG A 1 119 ? 4.798 -1.577 3.893 1.00 96.75 119 ARG A O 1
ATOM 969 N N . TYR A 1 120 ? 3.078 -0.576 2.839 1.00 97.44 120 TYR A N 1
ATOM 970 C CA . TYR A 1 120 ? 2.791 0.437 3.843 1.00 97.44 120 TYR A CA 1
ATOM 971 C C . TYR A 1 120 ? 1.555 0.056 4.645 1.00 97.44 120 TYR A C 1
ATOM 973 O O . TYR A 1 120 ? 0.575 -0.438 4.090 1.00 97.44 120 TYR A O 1
ATOM 981 N N . PHE A 1 121 ? 1.598 0.337 5.945 1.00 97.75 121 PHE A N 1
ATOM 982 C CA . PHE A 1 121 ? 0.472 0.215 6.861 1.00 97.75 121 PHE A CA 1
ATOM 983 C C . PHE A 1 121 ? 0.165 1.609 7.406 1.00 97.75 121 PHE A C 1
ATOM 985 O O . PHE A 1 121 ? 0.981 2.190 8.121 1.00 97.75 121 PHE A O 1
ATOM 992 N N . LEU A 1 122 ? -0.992 2.150 7.030 1.00 96.75 122 LEU A N 1
ATOM 993 C CA . LEU A 1 122 ? -1.417 3.511 7.337 1.00 96.75 122 LEU A CA 1
ATOM 994 C C . LEU A 1 122 ? -2.641 3.509 8.244 1.00 96.75 122 LEU A C 1
ATOM 996 O O . LEU A 1 122 ? -3.615 2.814 7.962 1.00 96.75 122 LEU A O 1
ATOM 1000 N N . LEU A 1 123 ? -2.638 4.346 9.275 1.00 95.88 123 LEU A N 1
ATOM 1001 C CA . LEU A 1 123 ? -3.855 4.721 9.987 1.00 95.88 123 LEU A CA 1
ATOM 1002 C C . LEU A 1 123 ? -4.378 6.032 9.406 1.00 95.88 123 LEU A C 1
ATOM 1004 O O . LEU A 1 123 ? -3.766 7.084 9.582 1.00 95.88 123 LEU A O 1
ATOM 1008 N N . LEU A 1 124 ? -5.513 5.954 8.711 1.00 95.56 124 LEU A N 1
ATOM 1009 C CA . LEU A 1 124 ? -6.146 7.092 8.054 1.00 95.56 124 LEU A CA 1
ATOM 1010 C C . LEU A 1 124 ? -7.416 7.533 8.798 1.00 95.56 124 LEU A C 1
ATOM 1012 O O . LEU A 1 124 ? -8.276 6.690 9.082 1.00 95.56 124 LEU A O 1
ATOM 1016 N N . PRO A 1 125 ? -7.584 8.836 9.089 1.00 93.88 125 PRO A N 1
ATOM 1017 C CA . PRO A 1 125 ? -8.876 9.377 9.500 1.00 93.88 125 PRO A CA 1
ATOM 1018 C C . PRO A 1 125 ? -9.858 9.380 8.310 1.00 93.88 125 PRO A C 1
ATOM 1020 O O . PRO A 1 125 ? -9.578 8.833 7.246 1.00 93.88 125 PRO A O 1
ATOM 1023 N N . THR A 1 126 ? -11.027 10.005 8.469 1.00 94.75 126 THR A N 1
ATOM 1024 C CA . THR A 1 126 ? -11.899 10.308 7.319 1.00 94.75 126 THR A CA 1
ATOM 1025 C C . THR A 1 126 ? -11.211 11.356 6.446 1.00 94.75 126 THR A C 1
ATOM 1027 O O . THR A 1 126 ? -11.046 12.499 6.872 1.00 94.75 126 THR A O 1
ATOM 1030 N N . CYS A 1 127 ? -10.731 10.955 5.269 1.00 95.31 127 CYS A N 1
ATOM 1031 C CA . CYS A 1 127 ? -9.891 11.792 4.420 1.00 95.31 127 CYS A CA 1
ATOM 1032 C C . CYS A 1 127 ? -9.763 11.251 2.987 1.00 95.31 127 CYS A C 1
ATOM 1034 O O . CYS A 1 127 ? -10.257 10.175 2.641 1.00 95.31 127 CYS A O 1
ATOM 1036 N N . ARG A 1 128 ? -9.038 12.010 2.161 1.00 95.56 128 ARG A N 1
ATOM 1037 C CA . ARG A 1 128 ? -8.452 11.543 0.905 1.00 95.56 128 ARG A CA 1
ATOM 1038 C C . ARG A 1 128 ? -6.935 11.558 1.028 1.00 95.56 128 ARG A C 1
ATOM 1040 O O . ARG A 1 128 ? -6.366 12.571 1.426 1.00 95.56 128 ARG A O 1
ATOM 1047 N N . ALA A 1 129 ? -6.305 10.450 0.668 1.00 95.81 129 ALA A N 1
ATOM 1048 C CA . ALA A 1 129 ? -4.860 10.319 0.555 1.00 95.81 129 ALA A CA 1
ATOM 1049 C C . ALA A 1 129 ? -4.491 9.955 -0.886 1.00 95.81 129 ALA A C 1
ATOM 1051 O O . ALA A 1 129 ? -5.235 9.245 -1.562 1.00 95.81 129 ALA A O 1
ATOM 1052 N N . ILE A 1 130 ? -3.344 10.440 -1.350 1.00 94.75 130 ILE A N 1
ATOM 1053 C CA . ILE A 1 130 ? -2.782 10.129 -2.661 1.00 94.75 130 ILE A CA 1
ATOM 1054 C C . ILE A 1 130 ? -1.530 9.293 -2.433 1.00 94.75 130 ILE A C 1
ATOM 1056 O O . ILE A 1 130 ? -0.561 9.736 -1.816 1.00 94.75 130 ILE A O 1
ATOM 1060 N N . VAL A 1 131 ? -1.561 8.070 -2.945 1.00 94.44 131 VAL A N 1
ATOM 1061 C CA . VAL A 1 131 ? -0.424 7.152 -2.929 1.00 94.44 131 VAL A CA 1
ATOM 1062 C C . VAL A 1 131 ? -0.103 6.721 -4.348 1.00 94.44 131 VAL A C 1
ATOM 1064 O O . VAL A 1 131 ? -0.891 6.934 -5.270 1.00 94.44 131 VAL A O 1
ATOM 1067 N N . PHE A 1 132 ? 1.058 6.112 -4.533 1.00 92.12 132 PHE A N 1
ATOM 1068 C CA . PHE A 1 132 ? 1.520 5.684 -5.840 1.00 92.12 132 PHE A CA 1
ATOM 1069 C C . PHE A 1 132 ? 1.847 4.204 -5.821 1.00 92.12 132 PHE A C 1
ATOM 1071 O O . PHE A 1 132 ? 2.355 3.675 -4.835 1.00 92.12 132 PHE A O 1
ATOM 1078 N N . ARG A 1 133 ? 1.575 3.540 -6.940 1.00 90.38 133 ARG A N 1
ATOM 1079 C CA . ARG A 1 133 ? 2.020 2.171 -7.203 1.00 90.38 133 ARG A CA 1
ATOM 1080 C C . ARG A 1 133 ? 2.799 2.121 -8.502 1.00 90.38 133 ARG A C 1
ATOM 1082 O O . ARG A 1 133 ? 2.570 2.935 -9.393 1.00 90.38 133 ARG A O 1
ATOM 1089 N N . TYR A 1 134 ? 3.645 1.117 -8.648 1.00 88.25 134 TYR A N 1
ATOM 1090 C CA . TYR A 1 134 ? 4.262 0.820 -9.933 1.00 88.25 134 TYR A CA 1
ATOM 1091 C C . TYR A 1 134 ? 3.289 0.036 -10.822 1.00 88.25 134 TYR A C 1
ATOM 1093 O O . TYR A 1 134 ? 2.598 -0.885 -10.365 1.00 88.25 134 TYR A O 1
ATOM 1101 N N . ARG A 1 135 ? 3.216 0.402 -12.107 1.00 87.19 135 ARG A N 1
ATOM 1102 C CA . ARG A 1 135 ? 2.530 -0.408 -13.122 1.00 87.19 135 ARG A CA 1
ATOM 1103 C C . ARG A 1 135 ? 3.374 -1.663 -13.415 1.00 87.19 135 ARG A C 1
ATOM 1105 O O . ARG A 1 135 ? 4.550 -1.505 -13.736 1.00 87.19 135 ARG A O 1
ATOM 1112 N N . PRO A 1 136 ? 2.792 -2.879 -13.405 1.00 85.44 136 PRO A N 1
ATOM 1113 C CA . PRO A 1 136 ? 3.541 -4.135 -13.553 1.00 85.44 136 PRO A CA 1
ATOM 1114 C C . PRO A 1 136 ? 4.451 -4.234 -14.782 1.00 85.44 136 PRO A C 1
ATOM 1116 O O . PRO A 1 136 ? 5.492 -4.870 -14.735 1.00 85.44 136 PRO A O 1
ATOM 1119 N N . ARG A 1 137 ? 4.060 -3.616 -15.904 1.00 85.38 137 ARG A N 1
ATOM 1120 C CA . ARG A 1 137 ? 4.767 -3.773 -17.186 1.00 85.38 137 ARG A CA 1
ATOM 1121 C C . ARG A 1 137 ? 5.838 -2.723 -17.457 1.00 85.38 137 ARG A C 1
ATOM 1123 O O . ARG A 1 137 ? 6.693 -2.965 -18.297 1.00 85.38 137 ARG A O 1
ATOM 1130 N N . SER A 1 138 ? 5.765 -1.565 -16.811 1.00 85.56 138 SER A N 1
ATOM 1131 C CA . SER A 1 138 ? 6.596 -0.400 -17.146 1.00 85.56 138 SER A CA 1
ATOM 1132 C C . SER A 1 138 ? 7.319 0.202 -15.949 1.00 85.56 138 SER A C 1
ATOM 1134 O O . SER A 1 138 ? 8.091 1.134 -16.139 1.00 85.56 138 SER A O 1
ATOM 1136 N N . LEU A 1 139 ? 7.003 -0.247 -14.728 1.00 86.44 139 LEU A N 1
ATOM 1137 C CA . LEU A 1 139 ? 7.368 0.421 -13.475 1.00 86.44 139 LEU A CA 1
ATOM 1138 C C . LEU A 1 139 ? 7.017 1.917 -13.465 1.00 86.44 139 LEU A C 1
ATOM 1140 O O . LEU A 1 139 ? 7.564 2.691 -12.690 1.00 86.44 139 LEU A O 1
ATOM 1144 N N . SER A 1 140 ? 6.060 2.343 -14.295 1.00 84.94 140 SER A N 1
ATOM 1145 C CA . SER A 1 140 ? 5.600 3.725 -14.277 1.00 84.94 140 SER A CA 1
ATOM 1146 C C . SER A 1 140 ? 4.754 3.980 -13.037 1.00 84.94 140 SER A C 1
ATOM 1148 O O . SER A 1 140 ? 3.894 3.143 -12.732 1.00 84.94 140 SER A O 1
ATOM 1150 N N . PRO A 1 141 ? 4.934 5.112 -12.342 1.00 86.00 141 PRO A N 1
ATOM 1151 C CA . PRO A 1 141 ? 4.096 5.449 -11.210 1.00 86.00 141 PRO A CA 1
ATOM 1152 C C . PRO A 1 141 ? 2.651 5.636 -11.675 1.00 86.00 141 PRO A C 1
ATOM 1154 O O . PRO A 1 141 ? 2.371 6.230 -12.715 1.00 86.00 141 PRO A O 1
ATOM 1157 N N . GLN A 1 142 ? 1.713 5.100 -10.908 1.00 88.44 142 GLN A N 1
ATOM 1158 C CA . GLN A 1 142 ? 0.285 5.303 -11.088 1.00 88.44 142 GLN A CA 1
ATOM 1159 C C . GLN A 1 142 ? -0.284 5.859 -9.791 1.00 88.44 142 GLN A C 1
ATOM 1161 O O . GLN A 1 142 ? -0.169 5.222 -8.742 1.00 88.44 142 GLN A O 1
ATOM 1166 N N . GLY A 1 143 ? -0.903 7.036 -9.884 1.00 90.88 143 GLY A N 1
ATOM 1167 C CA . GLY A 1 143 ? -1.591 7.661 -8.765 1.00 90.88 143 GLY A CA 1
ATOM 1168 C C . GLY A 1 143 ? -2.825 6.861 -8.349 1.00 90.88 143 GLY A C 1
ATOM 1169 O O . GLY A 1 143 ? -3.595 6.365 -9.178 1.00 90.88 143 GLY A O 1
ATOM 1170 N N . VAL A 1 144 ? -3.012 6.738 -7.042 1.00 94.38 144 VAL A N 1
ATOM 1171 C CA . VAL A 1 144 ? -4.145 6.065 -6.418 1.00 94.38 144 VAL A CA 1
ATOM 1172 C C . VAL A 1 144 ? -4.678 6.973 -5.325 1.00 94.38 144 VAL A C 1
ATOM 1174 O O . VAL A 1 144 ? -3.973 7.292 -4.368 1.00 94.38 144 VAL A O 1
ATOM 1177 N N . VAL A 1 145 ? -5.937 7.373 -5.454 1.00 96.12 145 VAL A N 1
ATOM 1178 C CA . VAL A 1 145 ? -6.644 8.090 -4.397 1.00 96.12 145 VAL A CA 1
ATOM 1179 C C . VAL A 1 145 ? -7.292 7.064 -3.478 1.00 96.12 145 VAL A C 1
ATOM 1181 O O . VAL A 1 145 ? -8.160 6.296 -3.898 1.00 96.12 145 VAL A O 1
ATOM 1184 N N . ILE A 1 146 ? -6.862 7.054 -2.222 1.00 96.75 146 ILE A N 1
ATOM 1185 C CA . ILE A 1 146 ? -7.502 6.317 -1.138 1.00 96.75 146 ILE A CA 1
ATOM 1186 C C . ILE A 1 146 ? -8.493 7.270 -0.484 1.00 96.75 146 ILE A C 1
ATOM 1188 O O . ILE A 1 146 ? -8.100 8.266 0.121 1.00 96.75 146 ILE A O 1
ATOM 1192 N N . GLU A 1 147 ? -9.779 6.969 -0.604 1.00 97.06 147 GLU A N 1
ATOM 1193 C CA . GLU A 1 147 ? -10.834 7.738 0.046 1.00 97.06 147 GLU A CA 1
ATOM 1194 C C . GLU A 1 147 ? -11.409 6.944 1.213 1.00 97.06 147 GLU A C 1
ATOM 1196 O O . GLU A 1 147 ? -11.923 5.842 1.015 1.00 97.06 147 GLU A O 1
ATOM 1201 N N . VAL A 1 148 ? -11.322 7.517 2.413 1.00 95.81 148 VAL A N 1
ATOM 1202 C CA . VAL A 1 148 ? -11.879 6.968 3.649 1.00 95.81 148 VAL A CA 1
ATOM 1203 C C . VAL A 1 148 ? -13.050 7.845 4.069 1.00 95.81 148 VAL A C 1
ATOM 1205 O O . VAL A 1 148 ? -12.853 9.004 4.421 1.00 95.81 148 VAL A O 1
ATOM 1208 N N . ASP A 1 149 ? -14.258 7.289 4.063 1.00 94.38 149 ASP A N 1
ATOM 1209 C CA . ASP A 1 149 ? -15.468 7.975 4.523 1.00 94.38 149 ASP A CA 1
ATOM 1210 C C . ASP A 1 149 ? -16.351 7.027 5.334 1.00 94.38 149 ASP A C 1
ATOM 1212 O O . ASP A 1 149 ? -16.706 5.941 4.871 1.00 94.38 149 ASP A O 1
ATOM 1216 N N . LYS A 1 150 ? -16.694 7.425 6.566 1.00 84.00 150 LYS A N 1
ATOM 1217 C CA . LYS A 1 150 ? -17.594 6.679 7.472 1.00 84.00 150 LYS A CA 1
ATOM 1218 C C . LYS A 1 150 ? -17.270 5.177 7.560 1.00 84.00 150 LYS A C 1
ATOM 1220 O O . LYS A 1 150 ? -18.152 4.322 7.485 1.00 84.00 150 LYS A O 1
ATOM 1225 N N . GLY A 1 151 ? -15.981 4.844 7.673 1.00 75.12 151 GLY A N 1
ATOM 1226 C CA . GLY A 1 151 ? -15.498 3.461 7.776 1.00 75.12 151 GLY A CA 1
ATOM 1227 C C . GLY A 1 151 ? -15.542 2.653 6.472 1.00 75.12 151 GLY A C 1
ATOM 1228 O O . GLY A 1 151 ? -15.305 1.443 6.499 1.00 75.12 151 GLY A O 1
ATOM 1229 N N . ARG A 1 152 ? -15.833 3.292 5.333 1.00 88.00 152 ARG A N 1
ATOM 1230 C CA . ARG A 1 152 ? -15.712 2.728 3.983 1.00 88.00 152 ARG A CA 1
ATOM 1231 C C . ARG A 1 152 ? -14.435 3.251 3.340 1.00 88.00 152 ARG A C 1
ATOM 1233 O O . ARG A 1 152 ? -14.105 4.421 3.495 1.00 88.00 152 ARG A O 1
ATOM 1240 N N . VAL A 1 153 ? -13.751 2.388 2.595 1.00 95.12 153 VAL A N 1
ATOM 1241 C CA . VAL A 1 153 ? -12.552 2.757 1.836 1.00 95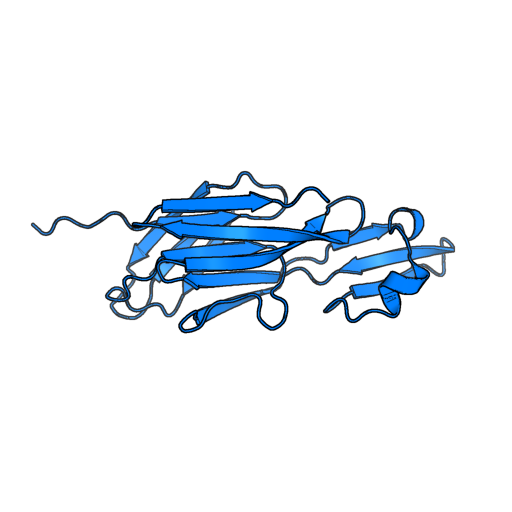.12 153 VAL A CA 1
ATOM 1242 C C . VAL A 1 153 ? -12.775 2.477 0.363 1.00 95.12 153 VAL A C 1
ATOM 1244 O O . VAL A 1 153 ? -13.266 1.403 0.005 1.00 95.12 153 VAL A O 1
ATOM 1247 N N . ARG A 1 154 ? -12.407 3.438 -0.483 1.00 95.88 154 ARG A N 1
ATOM 1248 C CA . ARG A 1 154 ? -12.383 3.298 -1.941 1.00 95.88 154 ARG A CA 1
ATOM 1249 C C . ARG A 1 154 ? -10.975 3.557 -2.456 1.00 95.88 154 ARG A C 1
ATOM 1251 O O . ARG A 1 154 ? -10.321 4.496 -2.015 1.00 95.88 154 ARG A O 1
ATOM 1258 N N . PHE A 1 155 ? -10.548 2.741 -3.412 1.00 94.94 155 PHE A N 1
ATOM 1259 C CA . PHE A 1 155 ? -9.297 2.919 -4.140 1.00 94.94 155 PHE A CA 1
ATOM 1260 C C . PHE A 1 155 ? -9.635 3.371 -5.558 1.00 94.94 155 PHE A C 1
ATOM 1262 O O . PHE A 1 155 ? -10.197 2.602 -6.338 1.00 94.94 155 PHE A O 1
ATOM 1269 N N . LEU A 1 156 ? -9.330 4.624 -5.884 1.00 93.38 156 LEU A N 1
ATOM 1270 C CA . LEU A 1 156 ? -9.578 5.205 -7.201 1.00 93.38 156 LEU A CA 1
ATOM 1271 C C . LEU A 1 156 ? -8.239 5.338 -7.920 1.00 93.38 156 LEU A C 1
ATOM 1273 O O . LEU A 1 156 ? -7.385 6.124 -7.517 1.00 93.38 156 LEU A O 1
ATOM 1277 N N . THR A 1 157 ? -8.033 4.538 -8.962 1.00 88.06 157 THR A N 1
ATOM 1278 C CA . THR A 1 157 ? -6.819 4.626 -9.783 1.00 88.06 157 THR A CA 1
ATOM 1279 C C . THR A 1 157 ? -6.978 5.745 -10.802 1.00 88.06 157 THR A C 1
ATOM 1281 O O . THR A 1 157 ? -8.021 5.853 -11.445 1.00 88.06 157 THR A O 1
ATOM 1284 N N . THR A 1 158 ? -5.961 6.594 -10.947 1.00 75.25 158 THR A N 1
ATOM 1285 C CA . THR A 1 158 ? -5.963 7.595 -12.011 1.00 75.25 158 THR A CA 1
ATOM 1286 C C . THR A 1 158 ? -5.501 6.943 -13.316 1.00 75.25 158 THR A C 1
ATOM 1288 O O . THR A 1 158 ? -4.457 6.285 -13.387 1.00 75.25 158 THR A O 1
ATOM 1291 N N . THR A 1 159 ? -6.313 7.084 -14.360 1.00 56.19 159 THR A N 1
ATOM 1292 C CA . THR A 1 159 ? -5.946 6.770 -15.744 1.00 56.19 159 THR A CA 1
ATOM 1293 C C . THR A 1 159 ? -5.603 8.077 -16.438 1.00 56.19 159 THR A C 1
ATOM 1295 O O . THR A 1 159 ? -6.480 8.727 -16.998 1.00 56.19 159 THR A O 1
ATOM 1298 N N . TYR A 1 160 ? -4.336 8.470 -16.337 1.00 43.50 160 TYR A N 1
ATOM 1299 C CA . TYR A 1 160 ? -3.709 9.412 -17.260 1.00 43.50 160 TYR A CA 1
ATOM 1300 C C . TYR A 1 160 ? -2.761 8.630 -18.176 1.00 43.50 160 TYR A C 1
ATOM 1302 O O . TYR A 1 160 ? -2.204 7.591 -17.714 1.00 43.50 160 TYR A O 1
#

Mean predicted aligned error: 6.34 Å

Foldseek 3Di:
DDPPPFAWEWEAEPPDDTDTWGWDDPDQQWIWTGDVPDIDIWRHGPPQPFHKYKYKAFADPPQADPPKDFRDKDWDDKAKEWCVQAPPSVVVVVDCPDAKDWDADPVVRTIMIIHTMMMTIMGHHQDWGWGWHQDNRHRDTWIWIWGDDPNDTDTDTDDD

Organism: NCBI:txid1797577